Protein AF-A0A812WX51-F1 (afdb_monomer_lite)

Radius of gyration: 11.5 Å; chains: 1; bounding box: 32×21×29 Å

Sequence (74 aa):
VPETLRSVLHSNRAFARLKLKQWSGVEDDCTKALSLNSGNAKALYRRAQARFELKQRQGALDDVEKLLPLLAKP

Secondary structure (DSSP, 8-state):
--HHHHHHHHHHHHHHHHHTT-HHHHHHHHHHHHHH-TT-HHHHHHHHHHHHHTT-HHHHHHHHHHHHHHHS--

pLDDT: mean 94.76, std 7.88, range [55.62, 98.69]

Foldseek 3Di:
DQLQVQLVVLLVVLVVCVVVLVLVSNLVSLVSSCVSPVLPLSSLQSNLVSCVVVVVNVSSVVSVVSNVVSVPPD

Structure (mmCIF, N/CA/C/O backbone):
data_AF-A0A812WX51-F1
#
_entry.id   AF-A0A812WX51-F1
#
loop_
_atom_site.group_PDB
_atom_site.id
_atom_site.type_symbol
_atom_site.label_atom_id
_atom_site.label_alt_id
_atom_site.label_comp_id
_atom_site.label_asym_id
_atom_site.label_entity_id
_atom_site.label_seq_id
_atom_site.pdbx_PDB_ins_code
_atom_site.Cartn_x
_atom_site.Cartn_y
_atom_site.Cartn_z
_atom_site.occupancy
_atom_site.B_iso_or_equiv
_atom_site.auth_seq_id
_atom_site.auth_comp_id
_atom_site.auth_asym_id
_atom_site.auth_atom_id
_atom_site.pdbx_PDB_model_num
ATOM 1 N N . VAL A 1 1 ? 11.961 -6.632 -17.568 1.00 63.06 1 VAL A N 1
ATOM 2 C CA . VAL A 1 1 ? 11.890 -5.613 -16.488 1.00 63.06 1 VAL A CA 1
ATOM 3 C C . VAL A 1 1 ? 12.146 -6.310 -15.159 1.00 63.06 1 VAL A C 1
ATOM 5 O O . VAL A 1 1 ? 11.422 -7.265 -14.886 1.00 63.06 1 VAL A O 1
ATOM 8 N N . PRO A 1 2 ? 13.147 -5.892 -14.365 1.00 87.88 2 PRO A N 1
ATOM 9 C CA . PRO A 1 2 ? 13.424 -6.487 -13.055 1.00 87.88 2 PRO A CA 1
ATOM 10 C C . PRO A 1 2 ? 12.185 -6.505 -12.148 1.00 87.88 2 PRO A C 1
ATOM 12 O O . PRO A 1 2 ? 11.364 -5.588 -12.194 1.00 87.88 2 PRO A O 1
ATOM 15 N N . GLU A 1 3 ? 12.034 -7.537 -11.319 1.00 84.44 3 GLU A N 1
ATOM 16 C CA . GLU A 1 3 ? 10.903 -7.684 -10.382 1.00 84.44 3 GLU A CA 1
ATOM 17 C C . GLU A 1 3 ? 10.783 -6.520 -9.404 1.00 84.44 3 GLU A C 1
ATOM 19 O O . GLU A 1 3 ? 9.690 -5.998 -9.177 1.00 84.44 3 GLU A O 1
ATOM 24 N N . THR A 1 4 ? 11.923 -6.034 -8.926 1.00 86.00 4 THR A N 1
ATOM 25 C CA . THR A 1 4 ? 12.027 -4.849 -8.074 1.00 86.00 4 THR A CA 1
ATOM 26 C C . THR A 1 4 ? 11.470 -3.604 -8.763 1.00 86.00 4 THR A C 1
ATOM 28 O O . THR A 1 4 ? 10.686 -2.865 -8.168 1.00 86.00 4 THR A O 1
ATOM 31 N N . LEU A 1 5 ? 11.781 -3.405 -10.047 1.00 92.56 5 LEU A N 1
ATOM 32 C CA . LEU A 1 5 ? 11.250 -2.295 -10.837 1.00 92.56 5 LEU A CA 1
ATOM 33 C C . LEU A 1 5 ? 9.744 -2.456 -11.097 1.00 92.56 5 LEU A C 1
ATOM 35 O O . LEU A 1 5 ? 8.999 -1.484 -10.986 1.00 92.56 5 LEU A O 1
ATOM 39 N N . ARG A 1 6 ? 9.260 -3.678 -11.357 1.00 94.06 6 ARG A N 1
ATOM 40 C CA . ARG A 1 6 ? 7.815 -3.957 -11.477 1.00 94.06 6 ARG A CA 1
ATOM 41 C C . ARG A 1 6 ? 7.057 -3.627 -10.184 1.00 94.06 6 ARG A C 1
ATOM 43 O O . ARG A 1 6 ? 5.993 -3.014 -10.256 1.00 94.06 6 ARG A O 1
ATOM 50 N N . SER A 1 7 ? 7.618 -3.947 -9.013 1.00 95.75 7 SER A N 1
ATOM 51 C CA . SER A 1 7 ? 7.039 -3.561 -7.715 1.00 95.75 7 SER A CA 1
ATOM 52 C C . SER A 1 7 ? 6.911 -2.039 -7.575 1.00 95.75 7 SER A C 1
ATOM 54 O O . SER A 1 7 ? 5.861 -1.532 -7.172 1.00 95.75 7 SER A O 1
ATOM 56 N N . VAL A 1 8 ? 7.949 -1.291 -7.964 1.00 95.56 8 VAL A N 1
ATOM 57 C CA . VAL A 1 8 ? 7.935 0.181 -7.943 1.00 95.56 8 VAL A CA 1
ATOM 58 C C . VAL A 1 8 ? 6.866 0.743 -8.882 1.00 95.56 8 VAL A C 1
ATOM 60 O O . VAL A 1 8 ? 6.116 1.630 -8.478 1.00 95.56 8 VAL A O 1
ATOM 63 N N . LEU A 1 9 ? 6.738 0.207 -10.099 1.00 97.00 9 LEU A N 1
ATOM 64 C CA . LEU A 1 9 ? 5.724 0.650 -11.062 1.00 97.00 9 LEU A CA 1
ATOM 65 C C . LEU A 1 9 ? 4.298 0.430 -10.541 1.00 97.00 9 LEU A C 1
ATOM 67 O O . LEU A 1 9 ? 3.479 1.349 -10.596 1.00 97.00 9 LEU A O 1
ATOM 71 N N . HIS A 1 10 ? 4.013 -0.744 -9.970 1.00 97.81 10 HIS A N 1
ATOM 72 C CA . HIS A 1 10 ? 2.730 -1.004 -9.315 1.00 97.81 10 HIS A CA 1
ATOM 73 C C . HIS A 1 10 ? 2.483 -0.047 -8.147 1.00 97.81 10 HIS A C 1
ATOM 75 O O . HIS A 1 10 ? 1.410 0.543 -8.055 1.00 97.81 10 HIS A O 1
ATOM 81 N N . SER A 1 11 ? 3.490 0.184 -7.302 1.00 97.56 11 SER A N 1
ATOM 82 C CA . SER A 1 11 ? 3.387 1.121 -6.181 1.00 97.56 11 SER A CA 1
ATOM 83 C C . SER A 1 11 ? 3.104 2.555 -6.654 1.00 97.56 11 SER A C 1
ATOM 85 O O . SER A 1 11 ? 2.280 3.249 -6.058 1.00 97.56 11 SER A O 1
ATOM 87 N N . ASN A 1 12 ? 3.724 3.005 -7.749 1.00 98.00 12 ASN A N 1
ATOM 88 C CA . ASN A 1 12 ? 3.480 4.328 -8.330 1.00 98.00 12 ASN A CA 1
ATOM 89 C C . ASN A 1 12 ? 2.069 4.453 -8.919 1.00 98.00 12 ASN A C 1
ATOM 91 O O . ASN A 1 12 ? 1.405 5.465 -8.694 1.00 98.00 12 ASN A O 1
ATOM 95 N N . ARG A 1 13 ? 1.571 3.417 -9.606 1.00 98.25 13 ARG A N 1
ATOM 96 C CA . ARG A 1 13 ? 0.179 3.392 -10.078 1.00 98.25 13 ARG A CA 1
ATOM 97 C C . ARG A 1 13 ? -0.814 3.412 -8.913 1.00 98.25 13 ARG A C 1
ATOM 99 O O . ARG A 1 13 ? -1.773 4.182 -8.954 1.00 98.25 13 ARG A O 1
ATOM 106 N N . ALA A 1 14 ? -0.529 2.667 -7.842 1.00 98.56 14 ALA A N 1
ATOM 107 C CA . ALA A 1 14 ? -1.317 2.703 -6.613 1.00 98.56 14 ALA A CA 1
ATOM 108 C C . ALA A 1 14 ? -1.378 4.120 -6.027 1.00 98.56 14 ALA A C 1
ATOM 110 O O . ALA A 1 14 ? -2.436 4.571 -5.605 1.00 98.56 14 ALA A O 1
ATOM 111 N N . PHE A 1 15 ? -0.267 4.862 -6.043 1.00 98.44 15 PHE A N 1
ATOM 112 C CA . PHE A 1 15 ? -0.243 6.247 -5.573 1.00 98.44 15 PHE A CA 1
ATOM 113 C C . PHE A 1 15 ? -1.131 7.177 -6.407 1.00 98.44 15 PHE A C 1
ATOM 115 O O . PHE A 1 15 ? -1.860 7.987 -5.838 1.00 98.44 15 PHE A O 1
ATOM 122 N N . ALA A 1 16 ? -1.118 7.041 -7.735 1.00 98.44 16 ALA A N 1
ATOM 123 C CA . ALA A 1 16 ? -2.013 7.807 -8.601 1.00 98.44 16 ALA A CA 1
ATOM 124 C C . ALA A 1 16 ? -3.489 7.502 -8.284 1.00 98.44 16 ALA A C 1
ATOM 126 O O . ALA A 1 16 ? -4.285 8.417 -8.082 1.00 98.44 16 ALA A O 1
ATOM 127 N N . ARG A 1 17 ? -3.840 6.219 -8.134 1.00 98.44 17 ARG A N 1
ATOM 128 C CA . ARG A 1 17 ? -5.191 5.780 -7.743 1.00 98.44 17 ARG A CA 1
ATOM 129 C C . ARG A 1 17 ? -5.603 6.263 -6.355 1.00 98.44 17 ARG A C 1
ATOM 131 O O . ARG A 1 17 ? -6.762 6.614 -6.154 1.00 98.44 17 ARG A O 1
ATOM 138 N N . LEU A 1 18 ? -4.657 6.341 -5.422 1.00 98.00 18 LEU A N 1
ATOM 139 C CA . LEU A 1 18 ? -4.872 6.857 -4.071 1.00 98.00 18 LEU A CA 1
ATOM 140 C C . LEU A 1 18 ? -5.269 8.334 -4.111 1.00 98.00 18 LEU A C 1
ATOM 142 O O . LEU A 1 18 ? -6.219 8.730 -3.442 1.00 98.00 18 LEU A O 1
ATOM 146 N N . LYS A 1 19 ? -4.612 9.141 -4.953 1.00 97.88 19 LYS A N 1
ATOM 147 C CA . LYS A 1 19 ? -5.004 10.545 -5.174 1.00 97.88 19 LYS A CA 1
ATOM 148 C C . LYS A 1 19 ? -6.400 10.682 -5.785 1.00 97.88 19 LYS A C 1
ATOM 150 O O . LYS A 1 19 ? -7.091 11.648 -5.484 1.00 97.88 19 LYS A O 1
ATOM 155 N N . LEU A 1 20 ? -6.831 9.692 -6.566 1.00 98.12 20 LEU A N 1
ATOM 156 C CA . LEU A 1 20 ? -8.181 9.596 -7.127 1.00 98.12 20 LEU A CA 1
ATOM 157 C C . LEU A 1 20 ? -9.193 8.902 -6.194 1.00 98.12 20 LEU A C 1
ATOM 159 O O . LEU A 1 20 ? -10.332 8.691 -6.601 1.00 98.12 20 LEU A O 1
ATOM 163 N N . LYS A 1 21 ? -8.799 8.525 -4.966 1.00 97.50 21 LYS A N 1
ATOM 164 C CA . LYS A 1 21 ? -9.630 7.785 -3.994 1.00 97.50 21 LYS A CA 1
ATOM 165 C C . LYS A 1 21 ? -10.203 6.462 -4.530 1.00 97.50 21 LYS A C 1
ATOM 167 O O . LYS A 1 21 ? -11.247 5.993 -4.086 1.00 97.50 21 LYS A O 1
ATOM 172 N N . GLN A 1 22 ? -9.519 5.826 -5.479 1.00 98.38 22 GLN A N 1
ATOM 173 C CA . GLN A 1 22 ? -9.915 4.536 -6.053 1.00 98.38 22 GLN A CA 1
ATOM 174 C C . GLN A 1 22 ? -9.401 3.379 -5.186 1.00 98.38 22 GLN A C 1
ATOM 176 O O . GLN A 1 22 ? -8.518 2.627 -5.598 1.00 98.38 22 GLN A O 1
ATOM 181 N N . TRP A 1 23 ? -9.925 3.254 -3.965 1.00 97.94 23 TRP A N 1
ATOM 182 C CA . TRP A 1 23 ? -9.341 2.431 -2.895 1.00 97.94 23 TRP A CA 1
ATOM 183 C C . TRP A 1 23 ? -9.133 0.957 -3.255 1.00 97.94 23 TRP A C 1
ATOM 185 O O . TRP A 1 23 ? -8.048 0.431 -3.033 1.00 97.94 23 TRP A O 1
ATOM 195 N N . SER A 1 24 ? -10.112 0.308 -3.890 1.00 98.06 24 SER A N 1
ATOM 196 C CA . SER A 1 24 ? -9.963 -1.085 -4.344 1.00 98.06 24 SER A CA 1
ATOM 197 C C . SER A 1 24 ? -8.812 -1.238 -5.350 1.00 98.06 24 SER A C 1
ATOM 199 O O . SER A 1 24 ? -7.977 -2.127 -5.215 1.00 98.06 24 SER A O 1
ATOM 201 N N . GLY A 1 25 ? -8.666 -0.292 -6.283 1.00 98.31 25 GLY A N 1
ATOM 202 C CA . GLY A 1 25 ? -7.553 -0.297 -7.232 1.00 98.31 25 GLY A CA 1
ATOM 203 C C . GLY A 1 25 ? -6.191 0.014 -6.598 1.00 98.31 25 GLY A C 1
ATOM 204 O O . GLY A 1 25 ? -5.164 -0.390 -7.149 1.00 98.31 25 GLY A O 1
ATOM 205 N N . VAL A 1 26 ? -6.162 0.726 -5.463 1.00 98.69 26 VAL A N 1
ATOM 206 C CA . VAL A 1 26 ? -4.947 0.905 -4.647 1.00 98.69 26 VAL A CA 1
ATOM 207 C C . VAL A 1 26 ? -4.563 -0.419 -3.997 1.00 98.69 26 VAL A C 1
ATOM 209 O O . VAL A 1 26 ? -3.403 -0.816 -4.084 1.00 98.69 26 VAL A O 1
ATOM 212 N N . GLU A 1 27 ? -5.525 -1.118 -3.390 1.00 98.50 27 GLU A N 1
ATOM 213 C CA . GLU A 1 27 ? -5.287 -2.415 -2.754 1.00 98.50 27 GLU A CA 1
ATOM 214 C C . GLU A 1 27 ? -4.746 -3.451 -3.749 1.00 98.50 27 GLU A C 1
ATOM 216 O O . GLU A 1 27 ? -3.743 -4.110 -3.456 1.00 98.50 27 GLU A O 1
ATOM 221 N N . ASP A 1 28 ? -5.341 -3.545 -4.940 1.00 98.50 28 ASP A N 1
ATOM 222 C CA . ASP A 1 28 ? -4.906 -4.462 -5.999 1.00 98.50 28 ASP A CA 1
ATOM 223 C C . ASP A 1 28 ? -3.460 -4.201 -6.431 1.00 98.50 28 ASP A C 1
ATOM 225 O O . ASP A 1 28 ? -2.645 -5.121 -6.565 1.00 98.50 28 ASP A O 1
ATOM 229 N N . ASP A 1 29 ? -3.126 -2.930 -6.660 1.00 98.62 29 ASP A N 1
ATOM 230 C CA . ASP A 1 29 ? -1.795 -2.538 -7.110 1.00 98.62 29 ASP A CA 1
ATOM 231 C C . ASP A 1 29 ? -0.749 -2.735 -6.022 1.00 98.62 29 ASP A C 1
ATOM 233 O O . ASP A 1 29 ? 0.337 -3.245 -6.299 1.00 98.62 29 ASP A O 1
ATOM 237 N N . CYS A 1 30 ? -1.066 -2.380 -4.779 1.00 98.44 30 CYS A N 1
ATOM 238 C CA . CYS A 1 30 ? -0.162 -2.622 -3.668 1.00 98.44 30 CYS A CA 1
ATOM 239 C C . CYS A 1 30 ? 0.017 -4.118 -3.399 1.00 98.44 30 CYS A C 1
ATOM 241 O O . CYS A 1 30 ? 1.132 -4.541 -3.114 1.00 98.44 30 CYS A O 1
ATOM 243 N N . THR A 1 31 ? -1.020 -4.940 -3.562 1.00 98.38 31 THR A N 1
ATOM 244 C CA . THR A 1 31 ? -0.906 -6.398 -3.417 1.00 98.38 31 THR A CA 1
ATOM 245 C C . THR A 1 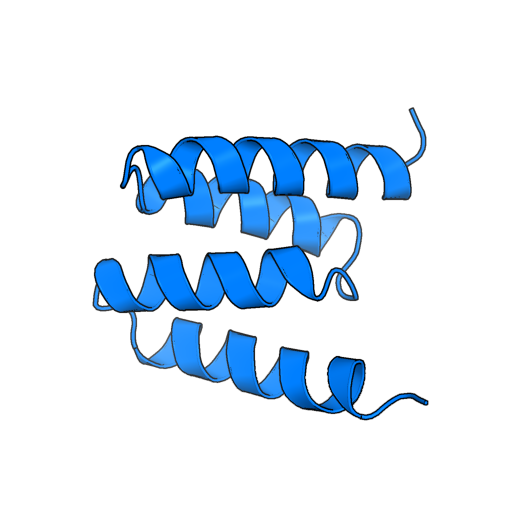31 ? 0.035 -6.992 -4.463 1.00 98.38 31 THR A C 1
ATOM 247 O O . THR A 1 31 ? 0.918 -7.769 -4.103 1.00 98.38 31 THR A O 1
ATOM 250 N N . LYS A 1 32 ? -0.052 -6.546 -5.723 1.00 98.00 32 LYS A N 1
ATOM 251 C CA . LYS A 1 32 ? 0.913 -6.921 -6.776 1.00 98.00 32 LYS A CA 1
ATOM 252 C C . LYS A 1 32 ? 2.319 -6.390 -6.495 1.00 98.00 32 LYS A C 1
ATOM 254 O O . LYS A 1 32 ? 3.307 -7.076 -6.739 1.00 98.00 32 LYS A O 1
ATOM 259 N N . ALA A 1 33 ? 2.442 -5.172 -5.967 1.00 97.88 33 ALA A N 1
ATOM 260 C CA . ALA A 1 33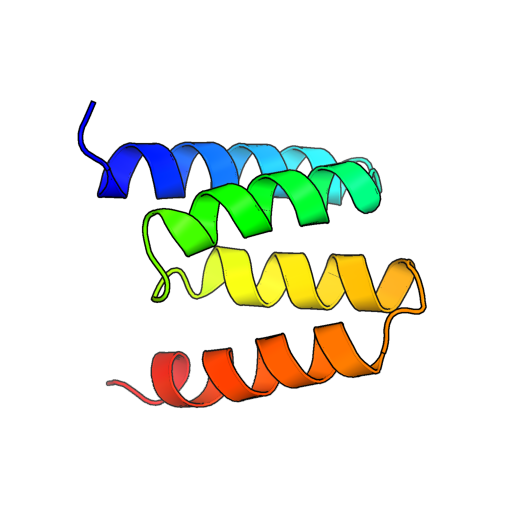 ? 3.744 -4.625 -5.590 1.00 97.88 33 ALA A CA 1
ATOM 261 C C . ALA A 1 33 ? 4.408 -5.454 -4.478 1.00 97.88 33 ALA A C 1
ATOM 263 O O . ALA A 1 33 ? 5.617 -5.685 -4.533 1.00 97.88 33 ALA A O 1
ATOM 264 N N . LEU A 1 34 ? 3.623 -5.917 -3.503 1.00 97.06 34 LEU A N 1
ATOM 265 C CA . LEU A 1 34 ? 4.090 -6.675 -2.343 1.00 97.06 34 LEU A CA 1
ATOM 266 C C . LEU A 1 34 ? 4.350 -8.152 -2.642 1.00 97.06 34 LEU A C 1
ATOM 268 O O . LEU A 1 34 ? 5.224 -8.735 -2.009 1.00 97.06 34 LEU A O 1
ATOM 272 N N . SER A 1 35 ? 3.665 -8.745 -3.625 1.00 96.94 35 SER A N 1
ATOM 273 C CA . SER A 1 35 ? 4.005 -10.092 -4.107 1.00 96.94 35 SER A CA 1
ATOM 274 C C . SER A 1 35 ? 5.355 -10.126 -4.830 1.00 96.94 35 SER A C 1
ATOM 276 O O . SER A 1 35 ? 6.007 -11.160 -4.856 1.00 96.94 35 SER A O 1
ATOM 278 N N . LEU A 1 36 ? 5.768 -9.000 -5.422 1.00 96.38 36 LEU A N 1
ATOM 279 C CA . LEU A 1 36 ? 7.0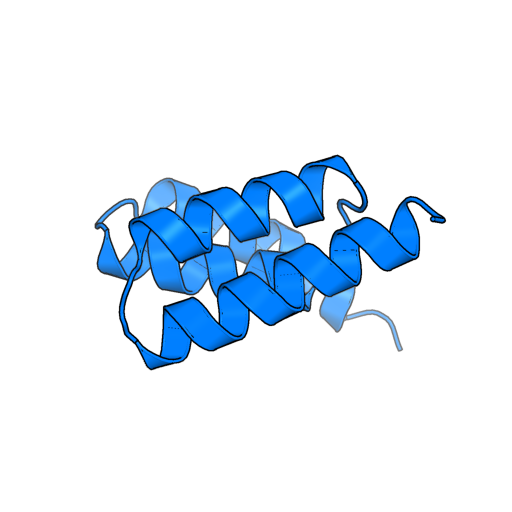58 -8.850 -6.105 1.00 96.38 36 LEU A CA 1
ATOM 280 C C . LEU A 1 36 ? 8.179 -8.393 -5.163 1.00 96.38 36 LEU A C 1
ATOM 282 O O . LEU A 1 36 ? 9.339 -8.732 -5.363 1.00 96.38 36 LEU A O 1
ATOM 286 N N . ASN A 1 37 ? 7.851 -7.570 -4.167 1.00 94.81 37 ASN A N 1
ATOM 287 C CA . ASN A 1 37 ? 8.782 -7.127 -3.137 1.00 94.81 37 ASN A CA 1
ATOM 288 C C . ASN A 1 37 ? 8.011 -6.867 -1.841 1.00 94.81 37 ASN A C 1
ATOM 290 O O . ASN A 1 37 ? 7.426 -5.795 -1.655 1.00 94.81 37 ASN A O 1
ATOM 294 N N . SER A 1 38 ? 8.052 -7.838 -0.934 1.00 94.19 38 SER A N 1
ATOM 295 C CA . SER A 1 38 ? 7.394 -7.764 0.373 1.00 94.19 38 SER A CA 1
ATOM 296 C C . SER A 1 38 ? 7.945 -6.643 1.262 1.00 94.19 38 SER A C 1
ATOM 298 O O . SER A 1 38 ? 7.232 -6.153 2.133 1.00 94.19 38 SER A O 1
ATOM 300 N N . GLY A 1 39 ? 9.175 -6.182 1.009 1.00 92.94 39 GLY A N 1
ATOM 301 C CA . GLY A 1 39 ? 9.822 -5.067 1.702 1.00 92.94 39 GLY A CA 1
ATOM 302 C C . GLY A 1 39 ? 9.477 -3.681 1.148 1.00 92.94 39 GLY A C 1
ATOM 303 O O . GLY A 1 39 ? 10.095 -2.692 1.543 1.00 92.94 39 GLY A O 1
ATOM 304 N N . ASN A 1 40 ? 8.525 -3.561 0.217 1.00 95.06 40 ASN A N 1
ATOM 305 C CA . ASN A 1 40 ? 8.119 -2.265 -0.324 1.00 95.06 40 ASN A CA 1
ATOM 306 C C . ASN A 1 40 ? 7.284 -1.477 0.703 1.00 95.06 40 ASN A C 1
ATOM 308 O O . ASN A 1 40 ? 6.052 -1.492 0.676 1.00 95.06 40 ASN A O 1
ATOM 312 N N . ALA A 1 41 ? 7.971 -0.739 1.577 1.00 96.00 41 ALA A N 1
ATOM 313 C CA . ALA A 1 41 ? 7.375 0.070 2.641 1.00 96.00 41 ALA A CA 1
ATOM 314 C C . ALA A 1 41 ? 6.275 1.025 2.134 1.00 96.00 41 ALA A C 1
ATOM 316 O O . ALA A 1 41 ? 5.218 1.165 2.750 1.00 96.00 41 ALA A O 1
ATOM 317 N N . LYS A 1 42 ? 6.472 1.631 0.953 1.00 96.31 42 LYS A N 1
ATOM 318 C CA . LYS A 1 42 ? 5.472 2.514 0.331 1.00 96.31 42 LYS A CA 1
ATOM 319 C C . LYS A 1 42 ? 4.201 1.754 -0.049 1.00 96.31 42 LYS A C 1
ATOM 321 O O . LYS A 1 42 ? 3.112 2.299 0.096 1.00 96.31 42 LYS A O 1
ATOM 326 N N . ALA A 1 43 ? 4.325 0.525 -0.550 1.00 97.69 43 ALA A N 1
ATOM 327 C CA . ALA A 1 43 ? 3.171 -0.297 -0.904 1.00 97.69 43 ALA A CA 1
ATOM 328 C C . ALA A 1 43 ? 2.413 -0.793 0.338 1.00 97.69 43 ALA A C 1
ATOM 330 O O . ALA A 1 43 ? 1.187 -0.748 0.321 1.00 97.69 43 ALA A O 1
ATOM 331 N N . LEU A 1 44 ? 3.109 -1.178 1.419 1.00 98.06 44 LEU A N 1
ATOM 332 C CA . LEU A 1 44 ? 2.471 -1.526 2.701 1.00 98.06 44 LEU A CA 1
ATOM 333 C C . LEU A 1 44 ? 1.653 -0.355 3.250 1.00 98.06 44 LEU A C 1
ATOM 335 O O . LEU A 1 44 ? 0.463 -0.502 3.507 1.00 98.06 44 LEU A O 1
ATOM 339 N N . TYR A 1 45 ? 2.259 0.832 3.333 1.00 97.81 45 TYR A N 1
ATOM 340 C CA . TYR A 1 45 ? 1.578 2.028 3.830 1.00 97.81 45 TYR A CA 1
ATOM 341 C C . TYR A 1 45 ? 0.333 2.385 3.002 1.00 97.81 45 T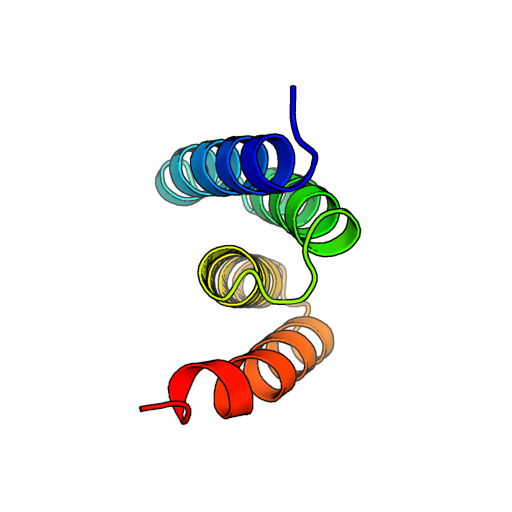YR A C 1
ATOM 343 O O . TYR A 1 45 ? -0.746 2.630 3.540 1.00 97.81 45 TYR A O 1
ATOM 351 N N . ARG A 1 46 ? 0.461 2.381 1.669 1.00 98.25 46 ARG A N 1
ATOM 352 C CA . ARG A 1 46 ? -0.645 2.719 0.759 1.00 98.25 46 ARG A CA 1
ATOM 353 C C . ARG A 1 46 ? -1.769 1.683 0.811 1.00 98.25 46 ARG A C 1
ATOM 355 O O . ARG A 1 46 ? -2.934 2.071 0.740 1.00 98.25 46 ARG A O 1
ATOM 362 N N . ARG A 1 47 ? -1.443 0.392 0.962 1.00 98.44 47 ARG A N 1
ATOM 363 C CA . ARG A 1 47 ? -2.451 -0.664 1.128 1.00 98.44 47 ARG A CA 1
ATOM 364 C C . ARG A 1 47 ? -3.170 -0.547 2.463 1.00 98.44 47 ARG A C 1
ATOM 366 O O . ARG A 1 47 ? -4.392 -0.633 2.470 1.00 98.44 47 ARG A O 1
ATOM 373 N N . ALA A 1 48 ? -2.446 -0.258 3.545 1.00 98.25 48 ALA A N 1
ATOM 374 C CA . ALA A 1 48 ? -3.045 -0.007 4.852 1.00 98.25 48 ALA A CA 1
ATOM 375 C C . ALA A 1 48 ? -4.060 1.143 4.791 1.00 98.25 48 ALA A C 1
ATOM 377 O O . ALA A 1 48 ? -5.192 0.997 5.249 1.00 98.25 48 ALA A O 1
ATOM 378 N N . GLN A 1 49 ? -3.693 2.256 4.144 1.00 98.19 49 GLN A N 1
ATOM 379 C CA . GLN A 1 49 ? -4.601 3.384 3.937 1.00 98.19 49 GLN A CA 1
ATOM 380 C C . GLN A 1 49 ? -5.841 2.983 3.122 1.00 98.19 49 GLN A C 1
ATOM 382 O O . GLN A 1 49 ? -6.962 3.288 3.519 1.00 98.19 49 GLN A O 1
ATOM 387 N N . ALA A 1 50 ? -5.663 2.270 2.007 1.00 98.50 50 ALA A N 1
ATOM 388 C CA . ALA A 1 50 ? -6.784 1.818 1.184 1.00 98.50 50 ALA A CA 1
ATOM 389 C C . ALA A 1 50 ? -7.729 0.875 1.944 1.00 98.50 50 ALA A C 1
ATOM 391 O O . ALA A 1 50 ? -8.944 1.037 1.887 1.00 98.50 50 ALA A O 1
ATOM 392 N N . ARG A 1 51 ? -7.178 -0.079 2.699 1.00 98.44 51 ARG A N 1
ATOM 393 C CA . ARG A 1 51 ? -7.945 -1.030 3.513 1.00 98.44 51 ARG A CA 1
ATOM 394 C C . ARG A 1 51 ? -8.707 -0.350 4.638 1.00 98.44 51 ARG A C 1
ATOM 396 O O . ARG A 1 51 ? -9.845 -0.723 4.911 1.00 98.44 51 ARG A O 1
ATOM 403 N N . PHE A 1 52 ? -8.117 0.673 5.251 1.00 98.00 52 PHE A N 1
ATOM 404 C CA . PHE A 1 52 ? -8.798 1.492 6.246 1.00 98.00 52 PHE A CA 1
ATOM 405 C C . PHE A 1 52 ? -10.050 2.165 5.658 1.00 98.00 52 PHE A C 1
ATOM 407 O O . PHE A 1 52 ? -11.134 2.038 6.229 1.00 98.00 52 PHE A O 1
ATOM 414 N N . GLU A 1 53 ? -9.931 2.780 4.478 1.00 97.94 53 GLU A N 1
ATOM 415 C CA . GLU A 1 53 ? -11.054 3.400 3.752 1.00 97.94 53 GLU A CA 1
ATOM 416 C C . GLU A 1 53 ? -12.110 2.371 3.310 1.00 97.94 53 GLU A C 1
ATOM 418 O O . GLU A 1 53 ? -13.313 2.627 3.369 1.00 97.94 53 GLU A O 1
ATOM 423 N N . LEU A 1 54 ? -11.680 1.160 2.944 1.00 97.81 54 LEU A N 1
ATOM 424 C CA . LEU A 1 54 ? -12.557 0.028 2.618 1.00 97.81 54 LEU A CA 1
ATOM 425 C C . LEU A 1 54 ? -13.165 -0.661 3.853 1.00 97.81 54 LEU A C 1
ATOM 427 O O . LEU A 1 54 ? -13.835 -1.684 3.716 1.00 97.81 54 LEU A O 1
ATOM 431 N N . LYS A 1 55 ? -12.955 -0.122 5.063 1.00 97.69 55 LYS A N 1
ATOM 432 C CA . LYS A 1 55 ? -13.406 -0.685 6.352 1.00 97.69 55 LYS A CA 1
ATOM 433 C C . LYS A 1 55 ? -12.811 -2.062 6.687 1.00 97.69 55 LYS A C 1
ATOM 435 O O . LYS A 1 55 ? -13.261 -2.717 7.627 1.00 97.69 55 LYS A O 1
ATOM 440 N N . GLN A 1 56 ? -11.751 -2.473 5.998 1.00 97.31 56 GLN A N 1
ATOM 441 C CA . GLN A 1 56 ? -10.990 -3.697 6.250 1.00 97.31 56 GLN A CA 1
ATOM 442 C C . GLN A 1 56 ? -9.921 -3.456 7.330 1.00 97.31 56 GLN A C 1
ATOM 444 O O . GLN A 1 56 ? -8.716 -3.517 7.084 1.00 97.31 56 GLN A O 1
ATOM 449 N N . ARG A 1 57 ? -10.368 -3.140 8.551 1.00 94.31 57 ARG A N 1
ATOM 450 C CA . ARG A 1 57 ? -9.489 -2.666 9.637 1.00 94.31 5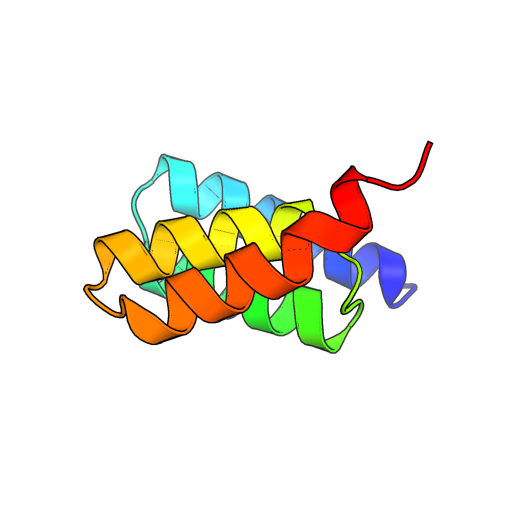7 ARG A CA 1
ATOM 451 C C . ARG A 1 57 ? -8.389 -3.654 10.021 1.00 94.31 57 ARG A C 1
ATOM 453 O O . ARG A 1 57 ? -7.264 -3.223 10.238 1.00 94.31 57 ARG A O 1
ATOM 460 N N . GLN A 1 58 ? -8.696 -4.951 10.052 1.00 97.44 58 GLN A N 1
ATOM 461 C CA . GLN A 1 58 ? -7.702 -5.970 10.393 1.00 97.44 58 GLN A CA 1
ATOM 462 C C . GLN A 1 58 ? -6.571 -6.012 9.360 1.00 97.44 58 GLN A C 1
ATOM 464 O O . GLN A 1 58 ? -5.409 -5.875 9.713 1.00 97.44 58 GLN A O 1
ATOM 469 N N . GLY A 1 59 ? -6.906 -6.073 8.068 1.00 97.38 59 GLY A N 1
ATOM 470 C CA . GLY A 1 59 ? -5.893 -6.084 7.011 1.00 97.38 59 GLY A CA 1
ATOM 471 C C . GLY A 1 59 ? -5.067 -4.794 6.943 1.00 97.38 59 GLY A C 1
ATOM 472 O O . GLY A 1 59 ? -3.922 -4.828 6.495 1.00 97.38 59 GLY A O 1
ATOM 473 N N . ALA A 1 60 ? -5.629 -3.661 7.378 1.00 97.88 60 ALA A N 1
ATOM 474 C CA . ALA A 1 60 ? -4.887 -2.411 7.513 1.00 97.88 60 ALA A CA 1
ATOM 475 C C . ALA A 1 60 ? -3.867 -2.475 8.662 1.00 97.88 60 ALA A C 1
ATOM 477 O O . ALA A 1 60 ? -2.728 -2.046 8.483 1.00 97.88 60 ALA A O 1
ATOM 478 N N . LEU A 1 61 ? -4.261 -3.036 9.811 1.00 97.69 61 LEU A N 1
ATOM 479 C CA . LEU A 1 61 ? -3.377 -3.247 10.958 1.00 97.69 61 LEU A CA 1
ATOM 480 C C . LEU A 1 61 ? -2.220 -4.186 10.597 1.00 97.69 61 LEU A C 1
ATOM 482 O O . LEU A 1 61 ? -1.066 -3.815 10.793 1.00 97.69 61 LEU A O 1
ATOM 486 N N . ASP A 1 62 ? -2.517 -5.325 9.967 1.00 97.50 62 ASP A N 1
ATOM 487 C CA . ASP A 1 62 ? -1.506 -6.302 9.546 1.00 97.50 62 ASP A CA 1
ATOM 488 C C . ASP A 1 62 ? -0.441 -5.675 8.618 1.00 97.50 62 ASP A C 1
ATOM 490 O O . ASP A 1 62 ? 0.737 -6.041 8.646 1.00 97.50 62 ASP A O 1
ATOM 494 N N . ASP A 1 63 ? -0.845 -4.733 7.756 1.00 97.88 63 ASP A N 1
ATOM 495 C CA . ASP A 1 63 ? 0.071 -4.013 6.865 1.00 97.88 63 ASP A CA 1
ATOM 496 C C . ASP A 1 63 ? 0.953 -3.009 7.624 1.00 97.88 63 ASP A C 1
ATOM 498 O O . ASP A 1 63 ? 2.135 -2.866 7.299 1.00 97.88 63 ASP A O 1
ATOM 502 N N . VAL A 1 64 ? 0.411 -2.336 8.645 1.00 96.62 64 VAL A N 1
ATOM 503 C CA . VAL A 1 64 ? 1.171 -1.418 9.511 1.00 96.62 64 VAL A CA 1
ATOM 504 C C . VAL A 1 64 ? 2.173 -2.185 10.373 1.00 96.62 64 VAL A C 1
ATOM 506 O O . VAL A 1 64 ? 3.330 -1.778 10.460 1.00 96.62 64 VAL A O 1
ATOM 509 N N . GLU A 1 65 ? 1.782 -3.321 10.944 1.00 96.62 65 GLU A N 1
ATOM 510 C CA . GLU A 1 65 ? 2.672 -4.173 11.742 1.00 96.62 65 GLU A CA 1
ATOM 511 C C . GLU A 1 65 ? 3.873 -4.667 10.928 1.00 96.62 65 GLU A C 1
ATOM 513 O O . GLU A 1 65 ? 5.006 -4.651 11.409 1.00 96.62 65 GLU A O 1
ATOM 518 N N . LYS A 1 66 ? 3.657 -5.021 9.655 1.00 95.56 66 LYS A N 1
ATOM 519 C CA . LYS A 1 66 ? 4.739 -5.383 8.721 1.00 95.56 66 LYS A CA 1
ATOM 520 C C . LYS A 1 66 ? 5.606 -4.192 8.316 1.00 95.56 66 LYS A C 1
ATOM 522 O O . LYS A 1 66 ? 6.776 -4.377 7.984 1.00 95.56 66 LYS A O 1
ATOM 527 N N . LEU A 1 67 ? 5.047 -2.983 8.310 1.00 95.44 67 LEU A N 1
ATOM 528 C CA . LEU A 1 67 ? 5.749 -1.757 7.932 1.00 95.44 67 LEU A CA 1
ATOM 529 C C . LEU A 1 67 ? 6.697 -1.262 9.031 1.00 95.44 67 LEU A C 1
ATOM 531 O O . LEU A 1 67 ? 7.807 -0.835 8.717 1.00 95.44 67 LEU A O 1
ATOM 535 N N . LEU A 1 68 ? 6.284 -1.330 10.299 1.00 93.75 68 LEU A N 1
ATOM 536 C CA . LEU A 1 68 ? 7.057 -0.853 11.454 1.00 93.75 68 LEU A CA 1
ATOM 537 C C . LEU A 1 68 ? 8.536 -1.299 11.462 1.00 93.75 68 LEU A C 1
ATOM 539 O O . LEU A 1 68 ? 9.407 -0.426 11.522 1.00 93.75 68 LEU A O 1
ATOM 543 N N . PRO A 1 69 ? 8.877 -2.597 11.327 1.00 93.38 69 PRO A N 1
ATOM 544 C CA . PRO A 1 69 ? 10.273 -3.038 11.348 1.00 93.38 69 PRO A CA 1
ATOM 545 C C . PRO A 1 69 ? 11.081 -2.578 10.126 1.00 93.38 69 PRO A C 1
ATOM 547 O O . PRO A 1 69 ? 12.308 -2.613 10.159 1.00 93.38 69 PRO A O 1
ATOM 550 N N . LEU A 1 70 ? 10.429 -2.162 9.034 1.00 90.56 70 LEU A N 1
ATOM 551 C CA . LEU A 1 70 ? 11.110 -1.632 7.849 1.00 90.56 70 LEU A CA 1
ATOM 552 C C . LEU A 1 70 ? 11.480 -0.155 8.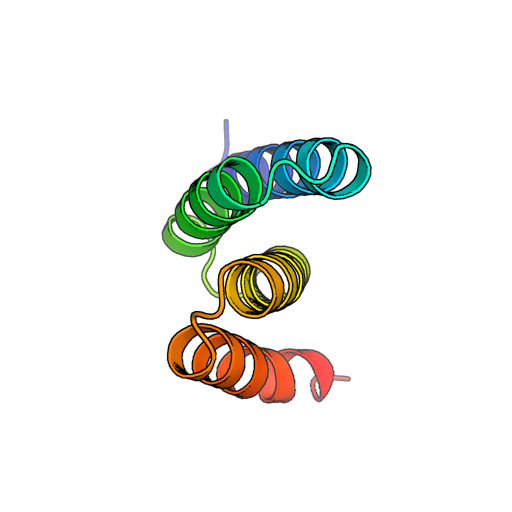007 1.00 90.56 70 LEU A C 1
ATOM 554 O O . LEU A 1 70 ? 12.451 0.279 7.397 1.00 90.56 70 LEU A O 1
ATOM 558 N N . LEU A 1 71 ? 10.721 0.599 8.808 1.00 85.44 71 LEU A N 1
ATOM 559 C CA . LEU A 1 71 ? 11.001 2.006 9.119 1.00 85.44 71 LEU A CA 1
ATOM 560 C C . LEU A 1 71 ? 12.048 2.165 10.226 1.00 85.44 71 LEU A C 1
ATOM 562 O O . LEU A 1 71 ? 12.733 3.177 10.274 1.00 85.44 71 LEU A O 1
ATOM 566 N N . ALA A 1 72 ? 12.170 1.167 11.103 1.00 80.62 72 ALA A N 1
ATOM 567 C CA . ALA A 1 72 ? 13.145 1.149 12.191 1.00 80.62 72 ALA A CA 1
ATOM 568 C C . ALA A 1 72 ? 14.572 0.769 11.744 1.00 80.62 72 ALA A C 1
ATOM 570 O O . ALA A 1 72 ? 15.475 0.703 12.577 1.00 80.62 72 ALA A O 1
ATOM 571 N N . LYS A 1 73 ? 14.786 0.488 10.451 1.00 63.16 73 LYS A N 1
ATOM 572 C CA . LYS A 1 73 ? 16.126 0.252 9.903 1.00 63.16 73 LYS A CA 1
ATOM 573 C C . LYS A 1 73 ? 16.819 1.606 9.679 1.00 63.16 73 LYS A C 1
ATOM 575 O O . LYS A 1 73 ? 16.231 2.424 8.970 1.00 63.16 73 LYS A O 1
ATOM 580 N N . PRO A 1 74 ? 17.996 1.847 10.287 1.00 55.62 74 PRO A N 1
ATOM 581 C CA . PRO A 1 74 ? 18.767 3.071 10.073 1.00 55.62 74 PRO A CA 1
ATOM 582 C C . PRO A 1 74 ? 19.256 3.207 8.626 1.00 55.62 74 PRO A C 1
ATOM 584 O O . PRO A 1 74 ? 19.423 2.163 7.949 1.00 55.62 74 PRO A O 1
#